Protein AF-A0AAP3M889-F1 (afdb_monomer_lite)

Sequence (80 aa):
NEIERKDNNLRAYYQENNSNLLVDYVQAELKDGSRIVVETEHWVALVPYWAAWPFETMLLPKTHIRRMSELSDEMRDDLA

pLDDT: mean 96.66, std 2.3, range [82.12, 98.44]

Structure (mmCIF, N/CA/C/O backbone):
data_AF-A0AAP3M889-F1
#
_entry.id   AF-A0AAP3M889-F1
#
loop_
_atom_site.group_PDB
_atom_site.id
_atom_site.type_symbol
_atom_site.label_atom_id
_atom_site.label_alt_id
_atom_site.label_comp_id
_atom_site.label_asym_id
_atom_site.label_entity_id
_atom_site.label_seq_id
_atom_site.pdbx_PDB_ins_code
_atom_site.Cartn_x
_atom_site.Cartn_y
_atom_site.Cartn_z
_atom_site.occupancy
_atom_site.B_iso_or_equiv
_atom_site.auth_seq_id
_atom_site.auth_comp_id
_atom_site.auth_asym_id
_atom_site.auth_atom_id
_atom_site.pdbx_PDB_model_num
ATOM 1 N N . ASN A 1 1 ? 14.384 5.844 13.643 1.00 82.12 1 ASN A N 1
ATOM 2 C CA . ASN A 1 1 ? 13.482 4.713 13.926 1.00 82.12 1 ASN A CA 1
ATOM 3 C C . ASN A 1 1 ? 12.345 4.741 12.905 1.00 82.12 1 ASN A C 1
ATOM 5 O O . ASN A 1 1 ? 11.525 5.648 12.953 1.00 82.12 1 ASN A O 1
ATOM 9 N N . GLU A 1 2 ? 12.357 3.873 11.889 1.00 89.88 2 GLU A N 1
ATOM 10 C CA . GLU A 1 2 ? 11.432 3.974 10.741 1.00 89.88 2 GLU A CA 1
ATOM 11 C C . GLU A 1 2 ? 9.977 3.640 11.106 1.00 89.88 2 GLU A C 1
ATOM 13 O O . GLU A 1 2 ? 9.063 4.324 10.649 1.00 89.88 2 GLU A O 1
ATOM 18 N N . ILE A 1 3 ? 9.777 2.635 11.964 1.00 93.19 3 ILE A N 1
ATOM 19 C CA . ILE A 1 3 ? 8.454 2.161 12.400 1.00 93.19 3 ILE A CA 1
ATOM 20 C C . ILE A 1 3 ? 7.694 3.273 13.123 1.00 93.19 3 ILE A C 1
ATOM 22 O O . ILE A 1 3 ? 6.559 3.577 12.779 1.00 93.19 3 ILE A O 1
ATOM 26 N N . GLU A 1 4 ? 8.348 3.922 14.083 1.00 96.81 4 GLU A N 1
ATOM 27 C CA . GLU A 1 4 ? 7.773 5.016 14.867 1.00 96.81 4 GLU A CA 1
ATOM 28 C C . GLU A 1 4 ? 7.352 6.197 13.985 1.00 96.81 4 GLU A C 1
ATOM 30 O O . GLU A 1 4 ? 6.254 6.729 14.123 1.00 96.81 4 GLU A O 1
ATOM 35 N N . ARG A 1 5 ? 8.190 6.565 13.007 1.00 97.06 5 ARG A N 1
ATOM 36 C CA . ARG A 1 5 ? 7.853 7.618 12.044 1.00 97.06 5 ARG A CA 1
ATOM 37 C C . ARG A 1 5 ? 6.636 7.239 11.193 1.00 97.06 5 ARG A C 1
ATOM 39 O O . ARG A 1 5 ? 5.794 8.097 10.941 1.00 97.06 5 ARG A O 1
ATOM 46 N N . LYS A 1 6 ? 6.538 5.978 10.754 1.00 95.94 6 LYS A N 1
ATOM 47 C CA . LYS A 1 6 ? 5.374 5.482 10.002 1.00 95.94 6 LYS A CA 1
ATOM 48 C C . LYS A 1 6 ? 4.104 5.509 10.858 1.00 95.94 6 LYS A C 1
ATOM 50 O O . LYS A 1 6 ? 3.106 6.033 10.378 1.00 95.94 6 LYS A O 1
ATOM 55 N N . ASP A 1 7 ? 4.144 5.030 12.105 1.00 96.88 7 ASP A N 1
ATOM 56 C CA . ASP A 1 7 ? 2.978 5.071 13.010 1.00 96.88 7 ASP A CA 1
ATOM 57 C C . ASP A 1 7 ? 2.489 6.505 13.226 1.00 96.88 7 ASP A C 1
ATOM 59 O O . ASP A 1 7 ? 1.307 6.783 13.038 1.00 96.88 7 ASP A O 1
ATOM 63 N N . ASN A 1 8 ? 3.405 7.432 13.528 1.00 97.94 8 ASN A N 1
ATOM 64 C CA . ASN A 1 8 ? 3.062 8.834 13.764 1.00 97.94 8 ASN A CA 1
ATO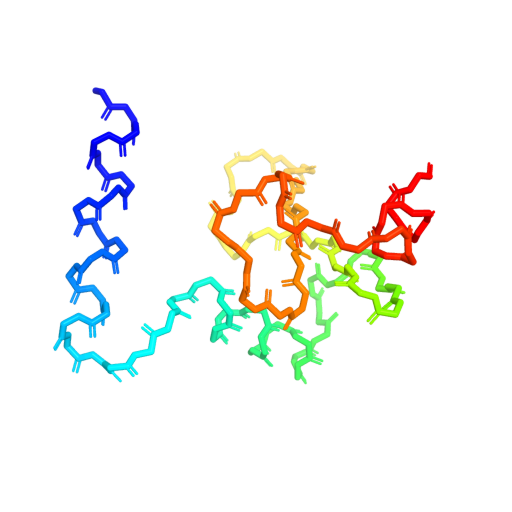M 65 C C . ASN A 1 8 ? 2.385 9.473 12.544 1.00 97.94 8 ASN A C 1
ATOM 67 O O . ASN A 1 8 ? 1.343 10.109 12.687 1.00 97.94 8 ASN A O 1
ATOM 71 N N . ASN A 1 9 ? 2.936 9.268 11.344 1.00 97.94 9 ASN A N 1
ATOM 72 C CA . ASN A 1 9 ? 2.378 9.840 10.118 1.00 97.94 9 ASN A CA 1
ATOM 73 C C . ASN A 1 9 ? 1.027 9.216 9.742 1.00 97.94 9 ASN A C 1
ATOM 75 O O . ASN A 1 9 ? 0.093 9.937 9.396 1.00 97.94 9 ASN A O 1
ATOM 79 N N . LEU A 1 10 ? 0.900 7.887 9.830 1.00 97.31 10 LEU A N 1
ATOM 80 C CA . LEU A 1 10 ? -0.358 7.194 9.534 1.00 97.31 10 LEU A CA 1
ATOM 81 C C . LEU A 1 10 ? -1.459 7.590 10.524 1.00 97.31 10 LEU A C 1
ATOM 83 O O . LEU A 1 10 ? -2.603 7.808 10.125 1.00 97.31 10 LEU A O 1
ATOM 87 N N . ARG A 1 11 ? -1.112 7.731 11.807 1.00 97.75 11 ARG A N 1
ATOM 88 C CA . ARG A 1 11 ? -2.034 8.181 12.852 1.00 97.75 11 ARG A CA 1
ATOM 89 C C . ARG A 1 11 ? -2.470 9.627 12.642 1.00 97.75 11 ARG A C 1
ATOM 91 O O . ARG A 1 11 ? -3.661 9.893 12.763 1.00 97.75 11 ARG A O 1
ATOM 98 N N . ALA A 1 12 ? -1.543 10.530 12.323 1.00 98.38 12 ALA A N 1
ATOM 99 C CA . ALA A 1 12 ? -1.864 11.927 12.031 1.00 98.38 12 ALA A CA 1
ATOM 100 C C . ALA A 1 12 ? -2.839 12.030 10.850 1.00 98.38 12 ALA A C 1
ATOM 102 O O . ALA A 1 12 ? -3.892 12.650 10.976 1.00 98.38 12 ALA A O 1
ATOM 103 N N . TYR A 1 13 ? -2.564 11.313 9.754 1.00 98.44 13 TYR A N 1
ATOM 104 C CA . TYR A 1 13 ? -3.475 11.269 8.612 1.00 98.44 13 TYR A CA 1
ATOM 105 C C . TYR A 1 13 ? -4.866 10.757 8.999 1.00 98.44 13 TYR A C 1
ATOM 107 O O . TYR A 1 13 ? -5.868 11.362 8.622 1.00 98.44 13 TYR A O 1
ATOM 115 N N . TYR A 1 14 ? -4.936 9.668 9.773 1.00 97.88 14 TYR A N 1
ATOM 116 C CA . TYR A 1 14 ? -6.209 9.116 10.234 1.00 97.88 14 TYR A CA 1
ATOM 117 C C . TYR A 1 14 ? -6.985 10.108 11.109 1.00 97.88 14 TYR A C 1
ATOM 119 O O . TYR A 1 14 ? -8.197 10.228 10.969 1.00 97.88 14 TYR A O 1
ATOM 127 N N . GLN A 1 15 ? -6.306 10.842 11.994 1.00 98.31 15 GLN A N 1
ATOM 128 C CA . GLN A 1 15 ? -6.935 11.855 12.848 1.00 98.31 15 GLN A CA 1
ATOM 129 C C . GLN A 1 15 ? -7.501 13.032 12.045 1.00 98.31 15 GLN A C 1
ATOM 131 O O . GLN A 1 15 ? -8.544 13.567 12.412 1.00 98.31 15 GLN A O 1
ATOM 136 N N . GLU A 1 16 ? -6.835 13.421 10.959 1.00 98.44 16 GLU A N 1
ATOM 137 C CA . GLU A 1 16 ? -7.248 14.539 10.105 1.00 98.44 16 GLU A CA 1
ATOM 138 C C . GLU A 1 16 ? -8.335 14.151 9.091 1.00 98.44 16 GLU A C 1
ATOM 140 O O . GLU A 1 16 ? -9.269 14.917 8.864 1.00 98.44 16 GLU A O 1
ATOM 145 N N . ASN A 1 17 ? -8.232 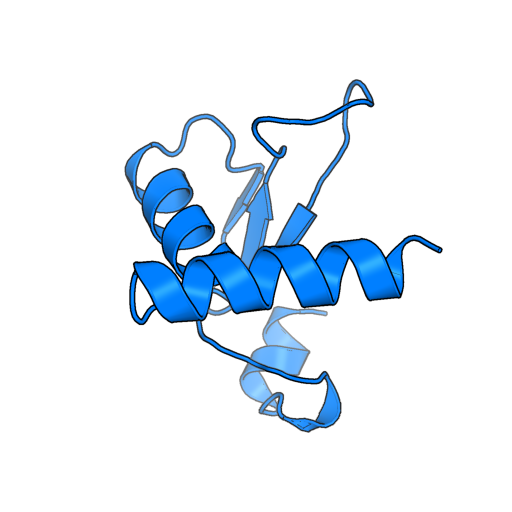12.963 8.490 1.00 97.62 17 ASN A N 1
ATOM 146 C CA . ASN A 1 17 ? -9.055 12.550 7.346 1.00 97.62 17 ASN A CA 1
ATOM 147 C C . ASN A 1 17 ? -10.121 11.508 7.712 1.00 97.62 17 ASN A C 1
ATOM 149 O O . ASN A 1 17 ? -10.993 11.208 6.898 1.00 97.62 17 ASN A O 1
ATOM 153 N N . ASN A 1 18 ? -10.055 10.943 8.922 1.00 97.00 18 ASN A N 1
ATOM 154 C CA . ASN A 1 18 ? -10.912 9.850 9.385 1.00 97.00 18 ASN A CA 1
ATOM 155 C C . ASN A 1 18 ? -10.917 8.638 8.426 1.00 97.00 18 ASN A C 1
ATOM 157 O O . ASN A 1 18 ? -11.930 7.958 8.267 1.00 97.00 18 ASN A O 1
ATOM 161 N N . SER A 1 19 ? -9.777 8.386 7.773 1.00 96.44 19 SER A N 1
ATOM 162 C CA . SER A 1 19 ? -9.571 7.293 6.820 1.00 96.44 19 SER A CA 1
ATOM 163 C C . SER A 1 19 ? -8.129 6.773 6.867 1.00 96.44 19 SER A C 1
ATOM 165 O O . SER A 1 19 ? -7.238 7.399 7.450 1.00 96.44 19 SER A O 1
ATOM 167 N N . ASN A 1 20 ? -7.891 5.585 6.309 1.00 96.56 20 ASN A N 1
ATOM 168 C CA . ASN A 1 20 ? -6.569 4.966 6.277 1.00 96.56 20 ASN A CA 1
ATOM 169 C C . ASN A 1 20 ? -5.790 5.422 5.036 1.00 96.56 20 ASN A C 1
ATOM 171 O O . ASN A 1 20 ? -6.144 5.055 3.919 1.00 96.56 20 ASN A O 1
ATOM 175 N N . LEU A 1 21 ? -4.669 6.119 5.259 1.00 97.50 21 LEU A N 1
ATOM 176 C CA . LEU A 1 21 ? -3.817 6.670 4.199 1.00 97.50 21 LEU A CA 1
ATOM 177 C C . LEU A 1 21 ? -3.466 5.660 3.103 1.00 97.50 21 LEU A C 1
ATOM 179 O O . LEU A 1 21 ? -3.525 5.995 1.927 1.00 97.50 21 LEU A O 1
ATOM 183 N N . LEU A 1 22 ? -3.053 4.445 3.474 1.00 97.31 22 LEU A N 1
ATOM 184 C CA . LEU A 1 22 ? -2.581 3.463 2.497 1.00 97.31 22 LEU A CA 1
ATOM 185 C C . LEU A 1 22 ? -3.735 2.876 1.688 1.00 97.31 22 LEU A C 1
ATOM 187 O O . LEU A 1 22 ? -3.558 2.605 0.505 1.00 97.31 22 LEU A O 1
ATOM 191 N N . VAL A 1 23 ? -4.914 2.728 2.294 1.00 96.31 23 VAL A N 1
ATOM 192 C CA . VAL A 1 23 ? -6.118 2.300 1.572 1.00 96.31 23 VAL A CA 1
ATOM 193 C C . VAL A 1 23 ? -6.560 3.395 0.605 1.00 96.31 23 VAL A C 1
ATOM 195 O O . VAL A 1 23 ? -6.762 3.108 -0.570 1.00 96.31 23 VAL A O 1
ATOM 198 N N . ASP A 1 24 ? -6.636 4.649 1.055 1.00 97.75 24 ASP A N 1
ATOM 199 C CA . ASP A 1 24 ? -6.999 5.781 0.191 1.00 97.75 24 ASP A CA 1
ATOM 200 C C . ASP A 1 24 ? -6.015 5.943 -0.969 1.00 97.75 24 ASP A C 1
ATOM 202 O O . ASP A 1 24 ? -6.416 6.162 -2.114 1.00 97.75 24 ASP A O 1
ATOM 206 N N . TYR A 1 25 ? -4.724 5.770 -0.684 1.00 98.00 25 TYR A N 1
ATOM 207 C CA . TYR A 1 25 ? -3.669 5.779 -1.685 1.00 98.00 25 TYR A CA 1
ATOM 208 C C . TYR A 1 25 ? -3.839 4.652 -2.709 1.00 98.00 25 TYR A C 1
ATOM 210 O O . TYR A 1 25 ? -3.824 4.925 -3.906 1.00 98.00 25 TYR A O 1
ATOM 218 N N . VAL A 1 26 ? -4.087 3.411 -2.273 1.00 97.62 26 VAL A N 1
ATOM 219 C CA . VAL A 1 26 ? -4.385 2.293 -3.186 1.00 97.62 26 VAL A CA 1
ATOM 220 C C . VAL A 1 26 ? -5.595 2.611 -4.062 1.00 97.62 26 VAL A C 1
ATOM 222 O O . VAL A 1 26 ? -5.540 2.410 -5.270 1.00 97.62 26 VAL A O 1
ATOM 225 N N . GLN A 1 27 ? -6.667 3.166 -3.497 1.00 97.38 27 GLN A N 1
ATOM 226 C CA . GLN A 1 27 ? -7.855 3.531 -4.275 1.00 97.38 27 GLN A CA 1
ATOM 227 C C . GLN A 1 27 ? -7.580 4.645 -5.295 1.00 97.38 27 GLN A C 1
ATOM 229 O O . GLN A 1 27 ? -8.196 4.663 -6.360 1.00 97.38 27 GLN A O 1
ATOM 234 N N . ALA A 1 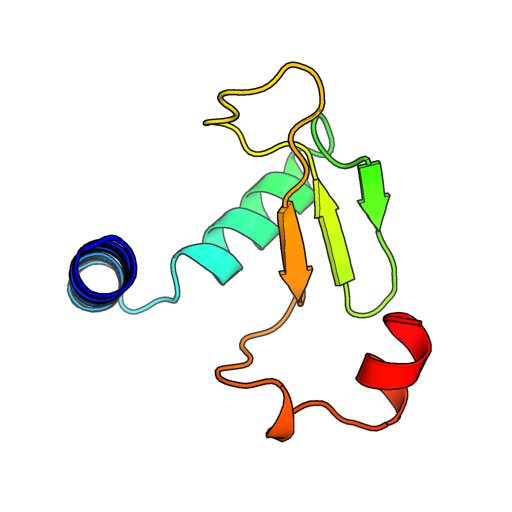28 ? -6.678 5.581 -4.994 1.00 97.94 28 ALA A N 1
ATOM 235 C CA . ALA A 1 28 ? -6.247 6.600 -5.947 1.00 97.94 28 ALA A CA 1
ATOM 236 C C . ALA A 1 28 ? -5.395 5.996 -7.078 1.00 97.94 28 ALA A C 1
ATOM 238 O O . ALA A 1 28 ? -5.649 6.278 -8.247 1.00 97.94 28 ALA A O 1
ATOM 239 N N . GLU A 1 29 ? -4.447 5.121 -6.742 1.00 98.25 29 GLU A N 1
ATOM 240 C CA . GLU A 1 29 ? -3.584 4.436 -7.712 1.00 98.25 29 GLU A CA 1
ATOM 241 C C . GLU A 1 29 ? -4.370 3.494 -8.631 1.00 98.25 29 GLU A C 1
ATOM 243 O O . GLU A 1 29 ? -4.114 3.466 -9.830 1.00 98.25 29 GLU A O 1
ATOM 248 N N . LEU A 1 30 ? -5.381 2.787 -8.115 1.00 97.50 30 LEU A N 1
ATOM 249 C CA . LEU A 1 30 ? -6.270 1.943 -8.925 1.00 97.50 30 LEU A CA 1
ATOM 250 C C . LEU A 1 30 ? -7.119 2.758 -9.916 1.00 97.50 30 LEU A C 1
ATOM 252 O O . LEU A 1 30 ? -7.458 2.263 -10.987 1.00 97.50 30 LEU A O 1
ATOM 256 N N . LYS A 1 31 ? -7.464 4.009 -9.583 1.00 97.75 31 LYS A N 1
ATOM 257 C CA . LYS A 1 31 ? -8.191 4.911 -10.497 1.00 97.75 31 LYS A CA 1
ATOM 258 C C . LYS A 1 31 ? -7.294 5.489 -11.592 1.00 97.75 31 LYS A C 1
ATOM 260 O O . LYS A 1 31 ? -7.781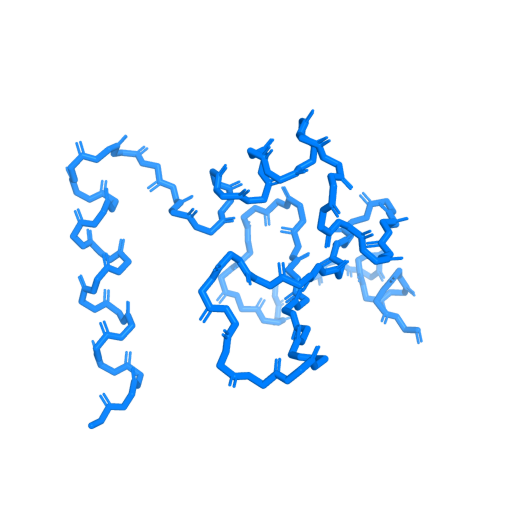 5.732 -12.691 1.00 97.75 31 LYS A O 1
ATOM 265 N N . ASP A 1 32 ? -6.029 5.758 -11.274 1.00 97.88 32 ASP A N 1
ATOM 266 C CA . ASP A 1 32 ? -5.022 6.281 -12.209 1.00 97.88 32 ASP A CA 1
ATOM 267 C C . ASP A 1 32 ? -4.506 5.165 -13.138 1.00 97.88 32 ASP A C 1
ATOM 269 O O . ASP A 1 32 ? -4.501 5.299 -14.360 1.00 97.88 32 ASP A O 1
ATOM 273 N N . GLY A 1 33 ? -4.103 4.031 -12.564 1.00 97.00 33 GLY A N 1
ATOM 274 C CA . GLY A 1 33 ? -3.599 2.860 -13.279 1.00 97.00 33 GLY A CA 1
ATOM 275 C C . GLY A 1 33 ? -2.149 2.982 -13.762 1.00 97.00 33 GLY A C 1
ATOM 276 O O . GLY A 1 33 ? -1.502 1.964 -13.995 1.00 97.00 33 GLY A O 1
ATOM 277 N N . SER A 1 34 ? -1.591 4.193 -13.875 1.00 97.56 34 SER A N 1
ATOM 278 C CA . SER A 1 34 ? -0.277 4.422 -14.504 1.00 97.56 34 SER A CA 1
ATOM 279 C C . SER A 1 34 ? 0.923 3.795 -13.785 1.00 97.56 34 SER A C 1
ATOM 281 O O . SER A 1 34 ? 1.964 3.586 -14.409 1.00 97.56 34 SER A O 1
ATOM 283 N N . ARG A 1 35 ? 0.800 3.497 -12.486 1.00 97.94 35 ARG A N 1
ATOM 284 C CA . ARG A 1 35 ? 1.870 2.917 -11.652 1.00 97.94 35 ARG A CA 1
ATOM 285 C C . ARG A 1 35 ? 1.585 1.487 -11.190 1.00 97.94 35 ARG A C 1
ATOM 287 O O . ARG A 1 35 ? 2.386 0.922 -10.443 1.00 97.94 35 ARG A O 1
ATOM 294 N N . ILE A 1 36 ? 0.471 0.898 -11.626 1.00 98.19 36 ILE A N 1
ATOM 295 C CA . ILE A 1 36 ? 0.111 -0.481 -11.293 1.00 98.19 36 ILE A CA 1
ATOM 296 C C . ILE A 1 36 ? 1.004 -1.442 -12.080 1.00 98.19 36 ILE A C 1
ATOM 298 O O . ILE A 1 36 ? 1.120 -1.345 -13.299 1.00 98.19 36 ILE A O 1
ATOM 302 N N . VAL A 1 37 ? 1.638 -2.372 -11.367 1.00 97.81 37 VAL A N 1
ATOM 303 C CA . VAL A 1 37 ? 2.484 -3.425 -11.949 1.00 97.81 37 VAL A CA 1
ATOM 304 C C . VAL A 1 37 ? 1.721 -4.746 -11.991 1.00 97.81 37 VAL A C 1
ATOM 306 O O . VAL A 1 37 ? 1.713 -5.417 -13.020 1.00 97.81 37 VAL A O 1
ATOM 309 N N . VAL A 1 38 ? 1.059 -5.105 -10.887 1.00 98.12 38 VAL A N 1
ATOM 310 C CA . VAL A 1 38 ? 0.181 -6.278 -10.781 1.00 98.12 38 VAL A CA 1
ATOM 311 C C . VAL A 1 38 ? -1.051 -5.901 -9.972 1.00 98.12 38 VAL A C 1
ATOM 313 O O . VAL A 1 38 ? -0.955 -5.222 -8.951 1.00 98.12 38 VAL A O 1
ATOM 316 N N . GLU A 1 39 ? -2.203 -6.385 -10.409 1.00 97.94 39 GLU A N 1
ATOM 317 C CA . GLU A 1 39 ? -3.465 -6.270 -9.695 1.00 97.94 39 GLU A CA 1
ATOM 318 C C . GLU A 1 39 ? -4.137 -7.646 -9.670 1.00 97.94 39 GLU A C 1
ATOM 320 O O . GLU A 1 39 ? -4.363 -8.241 -10.723 1.00 97.94 39 GLU A O 1
ATOM 325 N N . THR A 1 40 ? -4.440 -8.150 -8.475 1.00 97.94 40 THR A N 1
ATOM 326 C CA . THR A 1 40 ? -5.183 -9.403 -8.257 1.00 97.94 40 THR A CA 1
ATOM 327 C C . THR A 1 40 ? -6.532 -9.102 -7.606 1.00 97.94 40 THR A C 1
ATOM 329 O O . THR A 1 40 ? -6.938 -7.940 -7.541 1.00 97.94 40 THR A O 1
ATOM 332 N N . GLU A 1 41 ? -7.269 -10.103 -7.124 1.00 97.06 41 GLU A N 1
ATOM 333 C CA . GLU A 1 41 ? -8.548 -9.848 -6.452 1.00 97.06 41 GLU A CA 1
ATOM 334 C C . GLU A 1 41 ? -8.363 -9.054 -5.149 1.00 97.06 41 GLU A C 1
ATOM 336 O O . GLU A 1 41 ? -9.088 -8.084 -4.900 1.00 97.06 41 GLU A O 1
ATOM 341 N N . HIS A 1 42 ? -7.356 -9.407 -4.348 1.00 97.50 42 HIS A N 1
ATOM 342 C CA . HIS A 1 42 ? -7.145 -8.852 -3.012 1.00 97.50 42 HIS A CA 1
ATOM 343 C C . HIS A 1 42 ? -5.921 -7.942 -2.895 1.00 97.50 42 HIS A C 1
ATOM 345 O O . HIS A 1 42 ? -5.864 -7.133 -1.960 1.00 97.50 42 HIS A O 1
ATOM 351 N N . TRP A 1 43 ? -4.978 -8.012 -3.836 1.00 98.12 43 TRP A N 1
ATOM 352 C CA . TRP A 1 43 ? -3.694 -7.319 -3.754 1.00 98.12 43 TRP A CA 1
ATOM 353 C C . TRP A 1 43 ? -3.436 -6.387 -4.928 1.00 98.12 43 TRP A C 1
ATOM 355 O O . TRP A 1 43 ? -3.985 -6.513 -6.026 1.00 98.12 43 TRP A O 1
ATOM 365 N N . VAL A 1 44 ? -2.556 -5.426 -4.675 1.00 98.25 44 VAL A N 1
ATOM 366 C CA . VAL A 1 44 ? -1.970 -4.574 -5.697 1.00 98.25 44 VAL A CA 1
ATOM 367 C C . VAL A 1 44 ? -0.475 -4.430 -5.443 1.00 98.25 44 VAL A C 1
ATOM 369 O O . VAL A 1 44 ? -0.043 -4.117 -4.331 1.00 98.25 44 VAL A O 1
ATOM 372 N N . ALA A 1 45 ? 0.318 -4.659 -6.483 1.00 98.31 45 ALA A N 1
ATOM 373 C CA . ALA A 1 45 ? 1.726 -4.304 -6.530 1.00 98.31 45 ALA A CA 1
ATOM 374 C C . ALA A 1 45 ? 1.884 -3.101 -7.459 1.00 98.31 45 ALA A C 1
ATOM 376 O O . ALA A 1 45 ? 1.465 -3.135 -8.619 1.00 98.31 45 ALA A O 1
ATOM 377 N N . LEU A 1 46 ? 2.486 -2.033 -6.950 1.00 98.19 46 LEU A N 1
ATOM 378 C CA . LEU A 1 46 ? 2.644 -0.777 -7.678 1.00 98.19 46 LEU A CA 1
ATOM 379 C C . LEU A 1 46 ? 4.008 -0.150 -7.418 1.00 98.19 46 LEU A C 1
ATOM 381 O O . LEU A 1 46 ? 4.638 -0.413 -6.390 1.00 98.19 46 LEU A O 1
ATOM 385 N N . VAL A 1 47 ? 4.439 0.725 -8.320 1.00 98.25 47 VAL A N 1
ATOM 386 C CA . VAL A 1 47 ? 5.578 1.616 -8.068 1.00 98.25 47 VAL A CA 1
ATOM 387 C C . VAL A 1 47 ? 5.072 2.807 -7.252 1.00 98.25 47 VAL A C 1
ATOM 389 O O . VAL A 1 47 ? 4.202 3.534 -7.734 1.00 98.25 47 VAL A O 1
ATOM 392 N N . PRO A 1 48 ? 5.544 3.029 -6.011 1.00 97.69 48 PRO A N 1
ATOM 393 C CA . PRO A 1 48 ? 5.025 4.121 -5.203 1.00 97.69 48 PRO A CA 1
ATOM 394 C C . PRO A 1 48 ? 5.344 5.473 -5.847 1.00 97.69 48 PRO A C 1
ATOM 396 O O . PRO A 1 48 ? 6.435 5.666 -6.380 1.00 97.69 48 PRO A O 1
ATOM 399 N N . TYR A 1 49 ? 4.433 6.443 -5.734 1.00 97.12 49 TYR A N 1
ATOM 400 C CA . TYR A 1 49 ? 4.658 7.810 -6.228 1.00 97.12 49 TYR A CA 1
ATOM 401 C C . TYR A 1 49 ? 5.955 8.437 -5.674 1.00 97.12 49 TYR A C 1
ATOM 403 O O . TYR A 1 49 ? 6.597 9.254 -6.327 1.00 97.12 49 TYR A O 1
ATOM 411 N N . TRP A 1 50 ? 6.361 8.025 -4.472 1.00 96.69 50 TRP A N 1
ATOM 412 C CA . TRP A 1 50 ? 7.573 8.464 -3.776 1.00 96.69 50 TRP A CA 1
ATOM 413 C C . TRP A 1 50 ? 8.741 7.462 -3.864 1.00 96.69 50 TRP A C 1
ATOM 415 O O . TRP A 1 50 ? 9.604 7.472 -2.984 1.00 96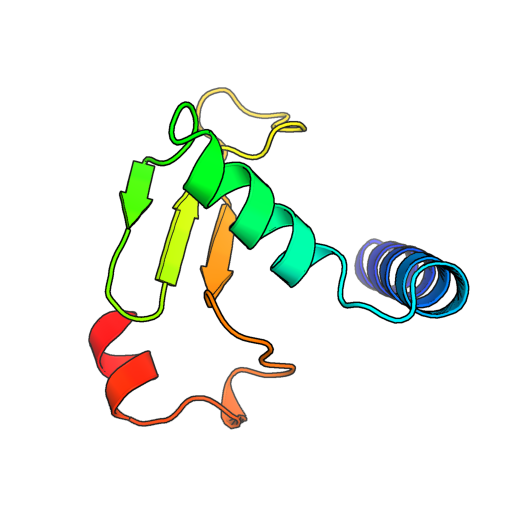.69 50 TRP A O 1
ATOM 425 N N . ALA A 1 51 ? 8.766 6.581 -4.870 1.00 96.69 51 ALA A N 1
ATOM 426 C CA . ALA A 1 51 ? 9.842 5.608 -5.070 1.00 96.69 51 ALA A CA 1
ATOM 427 C C . ALA A 1 51 ? 11.232 6.269 -5.063 1.00 96.69 51 ALA A C 1
ATOM 429 O O . ALA A 1 51 ? 11.473 7.261 -5.753 1.00 96.69 51 ALA A O 1
ATOM 430 N N . ALA A 1 52 ? 12.158 5.690 -4.301 1.00 96.44 52 ALA A N 1
ATOM 431 C CA . ALA A 1 52 ? 13.555 6.109 -4.245 1.00 96.44 52 ALA A CA 1
ATOM 4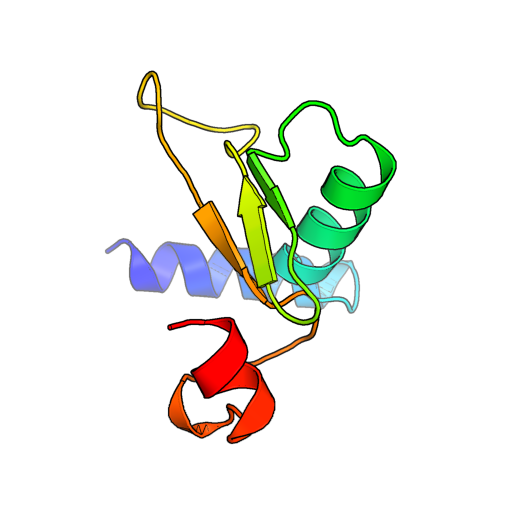32 C C . ALA A 1 52 ? 14.460 5.245 -5.140 1.00 96.44 52 ALA A C 1
ATOM 434 O O . ALA A 1 52 ? 15.534 5.698 -5.541 1.00 96.44 52 ALA A O 1
ATOM 435 N N . TRP A 1 53 ? 14.037 4.017 -5.466 1.00 96.75 53 TRP A N 1
ATOM 436 C CA . TRP A 1 53 ? 14.774 3.096 -6.340 1.00 96.75 53 TRP A CA 1
ATOM 437 C C . TRP A 1 53 ? 14.115 2.959 -7.719 1.00 96.75 53 TRP A C 1
ATOM 439 O O . TRP A 1 53 ? 12.889 3.016 -7.803 1.00 96.75 53 TRP A O 1
ATOM 449 N N . PRO A 1 54 ? 14.889 2.694 -8.797 1.00 93.50 54 PRO A N 1
ATOM 450 C CA . PRO A 1 54 ? 14.359 2.637 -10.166 1.00 93.50 54 PRO A CA 1
ATOM 451 C C . PRO A 1 54 ? 13.185 1.672 -10.376 1.00 93.50 54 PRO A C 1
ATOM 453 O O . PRO A 1 54 ? 12.350 1.908 -11.241 1.00 93.50 54 PRO A O 1
ATOM 456 N N . PHE A 1 55 ? 13.125 0.598 -9.586 1.00 95.25 55 PHE A N 1
ATOM 457 C CA . PHE A 1 55 ? 12.077 -0.424 -9.643 1.00 95.25 55 PHE A CA 1
ATOM 458 C C . PHE A 1 55 ? 11.541 -0.750 -8.242 1.00 95.25 55 PHE A C 1
ATOM 460 O O . PHE A 1 55 ? 11.221 -1.900 -7.937 1.00 95.25 55 PHE A O 1
ATOM 467 N N . GLU A 1 56 ? 11.499 0.246 -7.351 1.00 98.00 56 GLU A N 1
ATOM 468 C CA . GLU A 1 56 ? 10.855 0.076 -6.047 1.00 98.00 56 GLU A CA 1
ATOM 469 C C . GLU A 1 56 ? 9.394 -0.332 -6.245 1.00 98.00 56 GLU A C 1
ATOM 471 O O . GLU A 1 56 ? 8.672 0.298 -7.012 1.00 98.00 56 GLU A O 1
ATOM 476 N N . THR A 1 57 ? 8.963 -1.386 -5.556 1.00 97.62 57 THR A N 1
ATOM 477 C CA . THR A 1 57 ? 7.581 -1.865 -5.616 1.00 97.62 57 THR A CA 1
ATOM 478 C C . THR A 1 57 ? 7.022 -1.954 -4.207 1.00 97.62 57 THR A C 1
ATOM 480 O O . THR A 1 57 ? 7.684 -2.446 -3.292 1.00 97.62 57 THR A O 1
ATOM 483 N N . MET A 1 58 ? 5.791 -1.487 -4.042 1.00 97.75 58 MET A N 1
ATOM 484 C CA . MET A 1 58 ? 5.028 -1.585 -2.809 1.00 97.75 58 MET A CA 1
ATOM 485 C C . MET A 1 58 ? 3.833 -2.514 -3.041 1.00 97.75 58 MET A C 1
ATOM 487 O O . MET A 1 58 ? 3.031 -2.284 -3.944 1.00 97.75 58 MET A O 1
ATOM 491 N N . LEU A 1 59 ? 3.746 -3.568 -2.229 1.00 97.75 59 LEU A N 1
ATOM 492 C CA . LEU A 1 59 ? 2.652 -4.538 -2.227 1.00 97.75 59 LEU A CA 1
ATOM 493 C C . LEU A 1 59 ? 1.685 -4.209 -1.091 1.00 97.75 59 LEU A C 1
ATOM 495 O O . LEU A 1 59 ? 2.099 -4.115 0.068 1.00 97.75 59 LEU A O 1
ATOM 499 N N . LEU A 1 60 ? 0.411 -4.016 -1.422 1.00 97.62 60 LEU A N 1
ATOM 500 C CA . LEU A 1 60 ? -0.624 -3.600 -0.479 1.00 97.62 60 LEU A CA 1
ATOM 501 C C . LEU A 1 60 ? -1.921 -4.383 -0.710 1.00 97.62 60 LEU A C 1
ATOM 503 O O . LEU A 1 60 ? -2.260 -4.671 -1.860 1.00 97.62 60 LEU A O 1
ATOM 507 N N . PRO A 1 61 ? -2.679 -4.698 0.355 1.00 97.25 61 PRO A N 1
ATOM 508 C CA . PRO A 1 61 ? -4.036 -5.192 0.200 1.00 97.25 61 PRO A CA 1
ATOM 509 C C . PRO A 1 61 ? -4.957 -4.062 -0.277 1.00 97.25 61 PRO A C 1
ATOM 511 O O . PRO A 1 61 ? -4.802 -2.901 0.112 1.00 97.25 61 PRO A O 1
ATOM 514 N N . LYS A 1 62 ? -5.966 -4.405 -1.079 1.00 96.06 62 LYS A N 1
ATOM 515 C CA . LYS A 1 62 ? -7.001 -3.457 -1.534 1.00 96.06 62 LYS A CA 1
ATOM 516 C C . LYS A 1 62 ? -7.973 -3.045 -0.425 1.00 96.06 62 LYS A C 1
ATOM 518 O O . LYS A 1 62 ? -8.712 -2.071 -0.575 1.00 96.06 62 LYS A O 1
ATOM 523 N N . THR A 1 63 ? -7.975 -3.783 0.683 1.00 94.69 63 THR A N 1
ATOM 524 C CA . THR A 1 63 ? -8.827 -3.573 1.856 1.00 94.69 63 THR A CA 1
ATOM 525 C C . THR A 1 63 ? -7.989 -3.354 3.114 1.00 94.69 63 THR A C 1
ATOM 527 O O . THR A 1 63 ? -6.805 -3.683 3.180 1.00 94.69 63 THR A O 1
ATOM 530 N N . HIS A 1 64 ? -8.602 -2.763 4.140 1.00 95.00 64 HIS A N 1
ATOM 531 C CA . HIS A 1 64 ? -7.906 -2.466 5.385 1.00 95.00 64 HIS A CA 1
ATOM 532 C C . HIS A 1 64 ? -7.606 -3.736 6.193 1.00 95.00 64 HIS A C 1
ATOM 534 O O . HIS A 1 64 ? -8.516 -4.363 6.736 1.00 95.00 64 HIS A O 1
ATOM 540 N N . ILE A 1 65 ? -6.317 -4.048 6.341 1.00 94.50 65 ILE A N 1
ATOM 541 C CA . ILE A 1 65 ? -5.798 -5.143 7.167 1.00 94.50 65 ILE A CA 1
ATOM 542 C C . ILE A 1 65 ? -4.686 -4.592 8.050 1.00 94.50 65 ILE A C 1
ATOM 544 O O . ILE A 1 65 ? -3.777 -3.920 7.562 1.00 94.50 65 ILE A O 1
ATOM 548 N N . ARG A 1 66 ? -4.728 -4.875 9.355 1.00 92.75 66 ARG A N 1
ATOM 549 C CA . ARG A 1 66 ? -3.738 -4.317 10.292 1.00 92.75 66 ARG A CA 1
ATOM 550 C C . ARG A 1 66 ? -2.503 -5.195 10.410 1.00 92.75 66 ARG A C 1
ATOM 552 O O . ARG A 1 66 ? -1.426 -4.697 10.734 1.00 92.75 66 ARG A O 1
ATOM 559 N N . ARG A 1 67 ? -2.674 -6.512 10.262 1.00 95.06 67 ARG A N 1
ATOM 560 C CA . ARG A 1 67 ? -1.642 -7.524 10.531 1.00 95.06 67 ARG A CA 1
ATOM 561 C C . ARG A 1 67 ? -1.844 -8.751 9.648 1.00 95.06 67 ARG A C 1
ATOM 563 O O . ARG A 1 67 ? -2.976 -9.136 9.388 1.00 95.06 67 ARG A O 1
ATOM 570 N N . MET A 1 68 ? -0.752 -9.437 9.309 1.00 94.31 68 MET A N 1
ATOM 571 C CA . MET A 1 68 ? -0.779 -10.686 8.526 1.00 94.31 68 MET A CA 1
ATOM 572 C C . MET A 1 68 ? -1.665 -11.785 9.138 1.00 94.31 68 MET A C 1
ATOM 574 O O . MET A 1 68 ? -2.234 -12.596 8.418 1.00 94.31 68 MET A O 1
ATOM 578 N N . SER A 1 69 ? -1.821 -11.803 10.465 1.00 96.12 69 SER A N 1
ATOM 579 C CA . SER A 1 69 ? -2.693 -12.755 11.164 1.00 96.12 69 SER A CA 1
ATOM 580 C C . SER A 1 69 ? -4.187 -12.555 10.885 1.00 96.12 69 SER A C 1
ATOM 582 O O . SER A 1 69 ? -4.982 -13.403 11.268 1.00 96.12 69 SER A O 1
ATOM 584 N N . GLU A 1 70 ? -4.579 -11.425 10.292 1.00 96.06 70 GLU A N 1
ATOM 585 C CA . GLU A 1 70 ? -5.973 -11.103 9.961 1.00 96.06 70 GLU A CA 1
ATOM 586 C C . GLU A 1 70 ? -6.345 -11.500 8.519 1.00 96.06 70 GLU A C 1
ATOM 588 O O . GLU A 1 70 ? -7.499 -11.341 8.138 1.00 96.06 70 GLU A O 1
ATOM 593 N N . LEU A 1 71 ? -5.400 -12.019 7.721 1.00 96.69 71 LEU A N 1
ATOM 594 C CA . LEU A 1 71 ? -5.681 -12.483 6.357 1.00 96.69 71 LEU A CA 1
ATOM 595 C C . LEU A 1 71 ? -6.594 -13.716 6.376 1.00 96.69 71 LEU A C 1
ATOM 597 O O . LEU A 1 71 ? -6.313 -14.664 7.122 1.00 96.69 71 LEU A O 1
ATOM 601 N N . SER A 1 72 ? -7.631 -13.722 5.531 1.00 96.81 72 SER A N 1
ATOM 602 C CA . SER A 1 72 ? -8.380 -14.942 5.204 1.00 96.81 72 SER A CA 1
ATOM 603 C C . SER A 1 72 ? -7.513 -15.897 4.381 1.00 96.81 72 SER A C 1
ATOM 605 O O . SER A 1 72 ? -6.466 -15.504 3.864 1.00 96.81 72 SER A O 1
ATOM 607 N N . ASP A 1 73 ? -7.942 -17.151 4.257 1.00 97.31 73 ASP A N 1
ATOM 608 C CA . ASP A 1 73 ? -7.216 -18.127 3.443 1.00 97.31 73 ASP A CA 1
ATOM 609 C C . ASP A 1 73 ? -7.218 -17.719 1.957 1.00 97.31 73 ASP A C 1
ATOM 611 O O . ASP A 1 73 ? -6.161 -17.722 1.340 1.00 97.31 73 ASP A O 1
ATOM 615 N N . GLU A 1 74 ? -8.334 -17.194 1.436 1.00 97.31 74 GLU A N 1
ATOM 616 C CA . GLU A 1 74 ? -8.427 -16.631 0.073 1.00 97.31 74 GLU A CA 1
ATOM 617 C C . GLU A 1 74 ? -7.403 -15.509 -0.168 1.00 97.31 74 GLU A C 1
ATOM 619 O O . GLU A 1 74 ? -6.702 -15.498 -1.174 1.00 97.31 74 GLU A O 1
ATOM 624 N N . MET A 1 75 ? -7.247 -14.587 0.789 1.00 96.62 75 MET A N 1
ATOM 625 C CA . MET A 1 75 ? -6.278 -13.493 0.668 1.00 96.62 75 MET A CA 1
ATOM 626 C C . MET A 1 75 ? -4.829 -13.968 0.768 1.00 96.62 75 MET A C 1
ATOM 628 O O . MET A 1 75 ? -3.940 -13.297 0.247 1.00 96.62 75 MET A O 1
ATOM 632 N N . ARG A 1 76 ? -4.567 -15.075 1.473 1.00 96.62 76 ARG A N 1
ATOM 633 C CA . ARG A 1 76 ? -3.230 -15.684 1.529 1.00 96.62 76 ARG A CA 1
ATOM 634 C C . ARG A 1 76 ? -2.909 -16.431 0.245 1.00 96.62 76 ARG A C 1
ATOM 636 O O . ARG A 1 76 ? -1.775 -16.340 -0.206 1.00 96.62 76 ARG A O 1
ATOM 643 N N . ASP A 1 77 ? -3.885 -17.127 -0.321 1.00 97.19 77 ASP A N 1
ATOM 644 C CA . ASP A 1 77 ? -3.717 -17.850 -1.578 1.00 97.19 77 ASP A CA 1
ATOM 645 C C . ASP A 1 77 ? -3.524 -16.873 -2.745 1.00 97.19 77 ASP A C 1
ATOM 647 O O . ASP A 1 77 ? -2.633 -17.073 -3.558 1.00 97.19 77 ASP A O 1
ATOM 651 N N . ASP A 1 78 ? -4.266 -15.762 -2.776 1.00 96.62 78 ASP A N 1
ATOM 652 C CA . ASP A 1 78 ? -4.097 -14.696 -3.779 1.00 96.62 78 ASP A CA 1
ATOM 653 C C . ASP A 1 78 ? -2.782 -13.904 -3.612 1.00 96.62 78 ASP A C 1
ATOM 655 O O . ASP A 1 78 ? -2.356 -13.196 -4.523 1.00 96.62 78 ASP A O 1
ATOM 659 N N . LEU A 1 79 ? -2.131 -14.001 -2.444 1.00 95.00 79 LEU A N 1
ATOM 660 C CA . LEU A 1 79 ? -0.808 -13.416 -2.192 1.00 95.00 79 LEU A CA 1
ATOM 661 C C . LEU A 1 79 ? 0.346 -14.301 -2.704 1.00 95.00 79 LEU A C 1
ATOM 663 O O . LEU A 1 79 ? 1.445 -13.779 -2.910 1.00 95.00 79 LEU A O 1
ATOM 667 N N . ALA A 1 80 ? 0.133 -15.617 -2.803 1.00 90.62 80 ALA A N 1
ATOM 668 C CA . ALA A 1 80 ? 1.174 -16.631 -3.008 1.00 90.62 80 ALA A CA 1
ATOM 669 C C . ALA A 1 80 ? 1.615 -16.767 -4.474 1.00 90.62 80 ALA A C 1
ATOM 671 O O . ALA A 1 80 ? 2.841 -16.938 -4.680 1.00 90.62 80 ALA A O 1
#

Secondary structure (DSSP, 8-state):
-HHHHHHHHHHHHHHHHSS-HHHHHHHHHHHH-TTEEEE-SSEEEE--TT--STT--EEEESS--SSGGG--HHHHHTT-

Foldseek 3Di:
DVVVVVVVVQVVCCVVPVDGPVLVQLVVCVVVVPFWPDDDPFKTWGQDPPHPDPDDIDIDTNDDDDDPVPDDPVRVVRVD

Radius of gyration: 13.38 Å; chains: 1; bounding box: 26×33×29 Å